Protein AF-A0A2E0VRG1-F1 (afdb_monomer)

Secondary structure (DSSP, 8-state):
-------------TT-------PPPHHHHHHHHHHHHHHHHHHHHHHHHHHHHGGGS-TTTHHHHHHHHHHHHHIIIIIHHHHHHHHHHHHT-S---HHHHHHHHHHHHHHHHHHHHHHHHHGGGHHHHT-----

Sequence (135 aa):
MLKIHTINSGANPENNKPRIKSLPGEEMIQSWMDEVLFWQEEIFFYNRFLTMGLGNVPHELRPEIDQLSQEFESYHAEIIPAFIKSMEELMNREEIEAEVSQAVVGKLHKHRSNLRALKMRLFPLFSELFHCEIR

Structure (mmCIF, N/CA/C/O backbone):
data_AF-A0A2E0VRG1-F1
#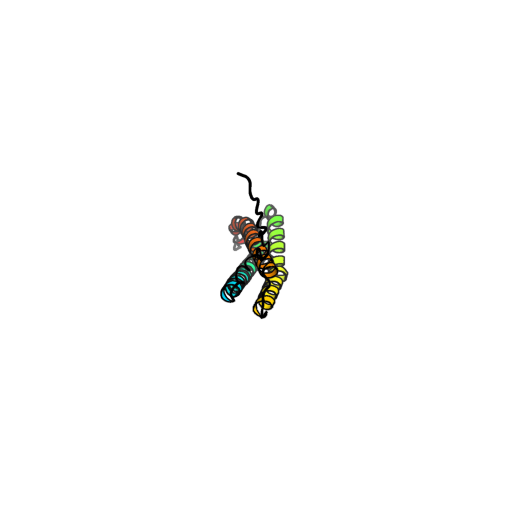
_entry.id   AF-A0A2E0VRG1-F1
#
loop_
_atom_site.group_PDB
_atom_site.id
_atom_site.type_symbol
_atom_site.label_atom_id
_atom_site.label_alt_id
_atom_site.label_comp_id
_atom_site.label_asym_id
_atom_site.label_entity_id
_atom_site.label_seq_id
_atom_site.pdbx_PDB_ins_code
_atom_site.Cartn_x
_atom_site.Cartn_y
_atom_site.Cartn_z
_atom_site.occupancy
_atom_site.B_iso_or_equiv
_atom_site.auth_seq_id
_atom_site.auth_comp_id
_atom_site.auth_asym_id
_atom_site.auth_atom_id
_atom_site.pdbx_PDB_model_num
ATOM 1 N N . MET A 1 1 ? -22.175 60.876 49.851 1.00 37.03 1 MET A N 1
ATOM 2 C CA . MET A 1 1 ? -22.574 59.663 50.597 1.00 37.03 1 MET A CA 1
ATOM 3 C C . MET A 1 1 ? -21.755 58.491 50.078 1.00 37.03 1 MET A C 1
ATOM 5 O O . MET A 1 1 ? -21.688 58.303 48.873 1.00 37.03 1 MET A O 1
ATOM 9 N N . LEU A 1 2 ? -21.071 57.803 50.992 1.00 34.00 2 LEU A N 1
ATOM 10 C CA . LEU A 1 2 ? -20.273 56.584 50.798 1.00 34.00 2 LEU A CA 1
ATOM 11 C C . LEU A 1 2 ? -21.156 55.334 50.619 1.00 34.00 2 LEU A C 1
ATOM 13 O O . LEU A 1 2 ? -22.294 55.367 51.086 1.00 34.00 2 LEU A O 1
ATOM 17 N N . LYS A 1 3 ? -20.509 54.241 50.149 1.00 32.25 3 LYS A N 1
ATOM 18 C CA . LYS A 1 3 ? -20.804 52.785 50.295 1.00 32.25 3 LYS A CA 1
ATOM 19 C C . LYS A 1 3 ? -21.318 52.101 49.009 1.00 32.25 3 LYS A C 1
ATOM 21 O O . LYS A 1 3 ? -22.224 52.627 48.392 1.00 32.25 3 LYS A O 1
ATOM 26 N N . ILE A 1 4 ? -20.825 50.947 48.529 1.00 36.44 4 ILE A N 1
ATOM 27 C CA . ILE A 1 4 ? -19.945 49.872 49.043 1.00 36.44 4 ILE A CA 1
ATOM 28 C C . ILE A 1 4 ? -19.367 49.096 47.828 1.00 36.44 4 ILE A C 1
ATOM 30 O O . ILE A 1 4 ? -20.029 48.976 46.803 1.00 36.44 4 ILE A O 1
ATOM 34 N N . HIS A 1 5 ? -18.148 48.557 47.960 1.00 38.19 5 HIS A N 1
ATOM 35 C CA . HIS A 1 5 ? -17.582 47.520 47.084 1.00 38.19 5 HIS A CA 1
ATOM 36 C C . HIS A 1 5 ? -18.328 46.188 47.237 1.00 38.19 5 HIS A C 1
ATOM 38 O O . HIS A 1 5 ? -18.572 45.752 48.360 1.00 38.19 5 HIS A O 1
ATOM 44 N N . THR A 1 6 ? -18.547 45.449 46.151 1.00 39.59 6 THR A N 1
ATOM 45 C CA . THR A 1 6 ? -18.691 43.990 46.265 1.00 39.59 6 THR A CA 1
ATOM 46 C C . THR A 1 6 ? -18.071 43.305 45.056 1.00 39.59 6 THR A C 1
ATOM 48 O O . THR A 1 6 ? -18.563 43.389 43.936 1.00 39.59 6 THR A O 1
ATOM 51 N N . ILE A 1 7 ? -16.939 42.656 45.321 1.00 43.97 7 ILE A N 1
ATOM 52 C CA . ILE A 1 7 ? -16.353 41.595 44.508 1.00 43.97 7 ILE A CA 1
ATOM 53 C C . ILE A 1 7 ? -17.310 40.407 44.604 1.00 43.97 7 ILE A C 1
ATOM 55 O O . ILE A 1 7 ? -17.613 39.978 45.714 1.00 43.97 7 ILE A O 1
ATOM 59 N N . ASN A 1 8 ? -17.732 39.850 43.471 1.00 39.19 8 ASN A N 1
ATOM 60 C CA . ASN A 1 8 ? -18.135 38.450 43.422 1.00 39.19 8 ASN A CA 1
ATOM 61 C C . ASN A 1 8 ? -17.180 37.700 42.502 1.00 39.19 8 ASN A C 1
ATOM 63 O O . ASN A 1 8 ? -17.270 37.755 41.276 1.00 39.19 8 ASN A O 1
ATOM 67 N N . SER A 1 9 ? -16.244 37.021 43.166 1.00 42.50 9 SER A N 1
ATOM 68 C CA . SER A 1 9 ? -15.503 35.880 42.655 1.00 42.50 9 SER A CA 1
ATOM 69 C C . SER A 1 9 ? -16.482 34.836 42.135 1.00 42.50 9 SER A C 1
ATOM 71 O O . SER A 1 9 ? -17.393 34.418 42.845 1.00 42.50 9 SER A O 1
ATOM 73 N N . GLY A 1 10 ? -16.257 34.397 40.905 1.00 35.38 10 GLY A N 1
ATOM 74 C CA . GLY A 1 10 ? -17.013 33.311 40.301 1.00 35.38 10 GLY A CA 1
ATOM 75 C C . GLY A 1 10 ? -16.479 32.906 38.935 1.00 35.38 10 GLY A C 1
ATOM 76 O O . GLY A 1 10 ? -17.253 32.478 38.089 1.00 35.38 10 GLY A O 1
ATOM 77 N N . ALA A 1 11 ? -15.172 33.053 38.691 1.00 41.69 11 ALA A N 1
ATOM 78 C CA . ALA A 1 11 ? -14.527 32.306 37.620 1.00 41.69 11 ALA A CA 1
ATOM 79 C C . ALA A 1 11 ? -14.461 30.843 38.075 1.00 41.69 11 ALA A C 1
ATOM 81 O O . ALA A 1 11 ? -13.527 30.451 38.769 1.00 41.69 11 ALA A O 1
ATOM 82 N N . ASN A 1 12 ? -15.497 30.065 37.761 1.00 39.25 12 ASN A N 1
ATOM 83 C CA . ASN A 1 12 ? -15.437 28.617 37.897 1.00 39.25 12 ASN A CA 1
ATOM 84 C C . ASN A 1 12 ? -14.557 28.075 36.749 1.00 39.25 12 ASN A C 1
ATOM 86 O O . ASN A 1 12 ? -14.950 28.237 35.591 1.00 39.25 12 ASN A O 1
ATOM 90 N N . PRO A 1 13 ? -13.380 27.471 37.009 1.00 45.38 13 PRO A N 1
ATOM 91 C CA . PRO A 1 13 ? -12.515 26.921 35.965 1.00 45.38 13 PRO A CA 1
ATOM 92 C C . PRO A 1 13 ? -12.951 25.519 35.502 1.00 45.38 13 PRO A C 1
ATOM 94 O O . PRO A 1 13 ? -12.260 24.889 34.702 1.00 45.38 13 PRO A O 1
ATOM 97 N N . GLU A 1 14 ? -14.074 24.994 35.989 1.00 48.78 14 GLU A N 1
ATOM 98 C CA . GLU A 1 14 ? -14.462 23.604 35.764 1.00 48.78 14 GLU A CA 1
ATOM 99 C C . GLU A 1 14 ? -15.452 23.440 34.607 1.00 48.78 14 GLU A C 1
ATOM 101 O O . GLU A 1 14 ? -16.663 23.429 34.813 1.00 48.78 14 GLU A O 1
ATOM 106 N N . ASN A 1 15 ? -14.931 23.312 33.381 1.00 43.97 15 ASN A N 1
ATOM 107 C CA . ASN A 1 15 ? -15.350 22.290 32.395 1.00 43.97 15 ASN A CA 1
ATOM 108 C C . ASN A 1 15 ? -14.798 22.532 30.979 1.00 43.97 15 ASN A C 1
ATOM 110 O O . ASN A 1 15 ? -15.442 22.200 29.987 1.00 43.97 15 ASN A O 1
ATOM 114 N N . ASN A 1 16 ? -13.546 22.973 30.843 1.00 45.78 16 ASN A N 1
ATOM 115 C CA . ASN A 1 16 ? -12.797 22.656 29.621 1.00 45.78 16 ASN A CA 1
ATOM 116 C C . ASN A 1 16 ? -12.299 21.201 29.672 1.00 45.78 16 ASN A C 1
ATOM 118 O O . ASN A 1 16 ? -11.128 20.924 29.425 1.00 45.78 16 ASN A O 1
ATOM 122 N N . LYS A 1 17 ? -13.195 20.246 29.974 1.00 44.16 17 LYS A N 1
ATOM 123 C CA . LYS A 1 17 ? -12.980 18.881 29.498 1.00 44.16 17 LYS A CA 1
ATOM 124 C C . LYS A 1 17 ? -12.927 19.004 27.977 1.00 44.16 17 LYS A C 1
ATOM 126 O O . LYS A 1 17 ? -13.863 19.583 27.411 1.00 44.16 17 LYS A O 1
ATOM 131 N N . PRO A 1 18 ? -11.858 18.545 27.303 1.00 43.19 18 PRO A N 1
ATOM 132 C CA . PRO A 1 18 ? -11.882 18.490 25.854 1.00 43.19 18 PRO A CA 1
ATOM 133 C C . PRO A 1 18 ? -13.157 17.740 25.484 1.00 43.19 18 PRO A C 1
ATOM 135 O O . PRO A 1 18 ? -13.399 16.645 25.994 1.00 43.19 18 PRO A O 1
ATOM 138 N N . ARG A 1 19 ? -14.024 18.380 24.687 1.00 44.59 19 ARG A N 1
ATOM 139 C CA . ARG A 1 19 ? -15.157 17.697 24.064 1.00 44.59 19 ARG A CA 1
ATOM 140 C C . ARG A 1 19 ? -14.556 16.450 23.441 1.00 44.59 19 ARG A C 1
ATOM 142 O O . ARG A 1 19 ? -13.783 16.583 22.493 1.00 44.59 19 ARG A O 1
ATOM 149 N N . ILE A 1 20 ? -14.847 15.286 24.018 1.00 47.62 20 ILE A N 1
ATOM 150 C CA . ILE A 1 20 ? -14.518 14.006 23.412 1.00 47.62 20 ILE A CA 1
ATOM 151 C C . ILE A 1 20 ? -15.227 14.079 22.065 1.00 47.62 20 ILE A C 1
ATOM 153 O O . ILE A 1 20 ? -16.455 14.024 21.996 1.00 47.62 20 ILE A O 1
ATOM 157 N N . LYS A 1 21 ? -14.463 14.376 21.006 1.00 46.62 21 LYS A N 1
ATOM 158 C CA . LYS A 1 21 ? -14.926 14.188 19.638 1.00 46.62 21 LYS A CA 1
ATOM 159 C C . LYS A 1 21 ? -15.314 12.723 19.622 1.00 46.62 21 LYS A C 1
ATOM 161 O O . LYS A 1 21 ? -14.460 11.895 19.930 1.00 46.62 21 LYS A O 1
ATOM 166 N N . SER A 1 22 ? -16.604 12.464 19.422 1.00 48.16 22 SER A N 1
ATOM 167 C CA . SER A 1 22 ? -17.185 11.126 19.360 1.00 48.16 22 SER A CA 1
ATOM 168 C C . SER A 1 22 ? -16.182 10.163 18.742 1.00 48.16 22 SER A C 1
ATOM 170 O O . SER A 1 22 ? -15.607 10.477 17.693 1.00 48.16 22 SER A O 1
ATOM 172 N N . LEU A 1 23 ? -15.954 9.042 19.422 1.00 55.75 23 LEU A N 1
ATOM 173 C CA . LEU A 1 23 ? -15.104 7.966 18.929 1.00 55.75 23 LEU A CA 1
ATOM 174 C C . LEU A 1 23 ? -15.464 7.650 17.472 1.00 55.75 23 LEU A C 1
ATOM 176 O O . LEU A 1 23 ? -16.619 7.872 17.085 1.00 55.75 23 LEU A O 1
ATOM 180 N N . PRO A 1 24 ? -14.514 7.173 16.646 1.00 62.22 24 PRO A N 1
ATOM 181 C CA . PRO A 1 24 ? -14.873 6.651 15.338 1.00 62.22 24 PRO A CA 1
ATOM 182 C C . PRO A 1 24 ? -16.002 5.651 15.541 1.00 62.22 24 PRO A C 1
ATOM 184 O O . PRO A 1 24 ? -15.838 4.689 16.288 1.00 62.22 24 PRO A O 1
ATOM 187 N N . GLY A 1 25 ? -17.160 5.914 14.936 1.00 70.25 25 GLY A N 1
ATOM 188 C CA . GLY A 1 25 ? -18.195 4.895 14.866 1.00 70.25 25 GLY A CA 1
ATOM 189 C C . GLY A 1 25 ? -17.632 3.669 14.150 1.00 70.25 25 GLY A C 1
ATOM 190 O O . GLY A 1 25 ? -16.696 3.793 13.355 1.00 70.25 25 GLY A O 1
ATOM 191 N N . GLU A 1 26 ? -18.211 2.504 14.413 1.00 77.44 26 GLU A N 1
ATOM 192 C CA . GLU A 1 26 ? -17.858 1.233 13.768 1.00 77.44 26 GLU A CA 1
ATOM 193 C C . GLU A 1 26 ? -17.732 1.372 12.237 1.00 77.44 26 GLU A C 1
ATOM 195 O O . GLU A 1 26 ? -16.756 0.918 11.647 1.00 77.44 26 GLU A O 1
ATOM 200 N N . GLU A 1 27 ? -18.633 2.139 11.614 1.00 82.38 27 GLU A N 1
ATOM 201 C CA . GLU A 1 27 ? -18.623 2.469 10.179 1.00 82.38 27 GLU A CA 1
ATOM 202 C C . GLU A 1 27 ? -17.312 3.112 9.694 1.00 82.38 27 GLU A C 1
ATOM 204 O O . GLU A 1 27 ? -16.845 2.853 8.586 1.00 82.38 27 GLU A O 1
ATOM 209 N N . MET A 1 28 ? -16.696 3.963 10.515 1.00 84.12 28 MET A N 1
ATOM 210 C CA . MET A 1 28 ? -15.464 4.662 10.151 1.00 84.12 28 MET A CA 1
ATOM 211 C C . MET A 1 28 ? -14.263 3.719 10.185 1.00 84.12 28 MET A C 1
ATOM 213 O O . MET A 1 28 ? -13.404 3.782 9.309 1.00 84.12 28 MET A O 1
ATOM 217 N N . ILE A 1 29 ? -14.226 2.826 11.175 1.00 85.75 29 ILE A N 1
ATOM 218 C CA . ILE A 1 29 ? -13.180 1.809 11.305 1.00 85.75 29 ILE A CA 1
ATOM 219 C C . ILE A 1 29 ? -13.316 0.794 10.173 1.00 85.75 29 ILE A C 1
ATOM 221 O O . ILE A 1 29 ? -12.312 0.444 9.556 1.00 85.75 29 ILE A O 1
ATOM 225 N N . GLN A 1 30 ? -14.548 0.400 9.838 1.00 89.06 30 GLN A N 1
ATOM 226 C CA . GLN A 1 30 ? -14.823 -0.436 8.674 1.00 89.06 30 GLN A CA 1
ATOM 227 C C . GLN A 1 30 ? -14.339 0.231 7.381 1.00 89.06 30 GLN A C 1
ATOM 229 O O . GLN A 1 30 ? -13.628 -0.395 6.606 1.00 89.06 30 GLN A O 1
ATOM 234 N N . SER A 1 31 ? -14.615 1.524 7.182 1.00 91.25 31 SER A N 1
ATOM 235 C CA . SER A 1 31 ? -14.134 2.249 5.999 1.00 91.25 31 SER A CA 1
ATOM 236 C C . SER A 1 31 ? -12.604 2.263 5.892 1.00 91.25 31 SER A C 1
ATOM 238 O O . SER A 1 31 ? -12.062 2.151 4.793 1.00 91.25 31 SER A O 1
ATOM 240 N N . TRP A 1 32 ? -11.895 2.392 7.015 1.00 92.44 32 TRP A N 1
ATOM 241 C CA . TRP A 1 32 ? -10.434 2.303 7.033 1.00 92.44 32 TRP A CA 1
ATOM 242 C C . TRP A 1 32 ? -9.946 0.886 6.732 1.00 92.44 32 TRP A C 1
ATOM 244 O O . TRP A 1 32 ? -8.955 0.734 6.022 1.00 92.44 32 TRP A O 1
ATOM 254 N N . MET A 1 33 ? -10.633 -0.139 7.242 1.00 94.12 33 MET A N 1
ATOM 255 C CA . MET A 1 33 ? -10.323 -1.534 6.935 1.00 94.12 33 MET A CA 1
ATOM 256 C C . MET A 1 33 ? -10.480 -1.807 5.437 1.00 94.12 33 MET A C 1
ATOM 258 O O . MET A 1 33 ? -9.556 -2.325 4.816 1.00 94.12 33 MET A O 1
ATOM 262 N N . ASP A 1 34 ? -11.597 -1.386 4.844 1.00 94.94 34 ASP A N 1
ATOM 263 C CA . ASP A 1 34 ? -11.870 -1.549 3.414 1.00 94.94 34 ASP A CA 1
ATOM 264 C C . ASP A 1 34 ? -10.779 -0.890 2.556 1.00 94.94 34 ASP A C 1
ATOM 266 O O . ASP A 1 34 ? -10.327 -1.453 1.559 1.00 94.94 34 ASP A O 1
ATOM 270 N N . GLU A 1 35 ? -10.300 0.288 2.965 1.00 95.12 35 GLU A N 1
ATOM 271 C CA . GLU A 1 35 ? -9.199 0.967 2.282 1.00 95.12 35 GLU A CA 1
ATOM 272 C C . GLU A 1 35 ? -7.876 0.191 2.379 1.00 95.12 35 GLU A C 1
ATOM 274 O O . GLU A 1 35 ? -7.151 0.085 1.388 1.00 95.12 35 GLU A O 1
ATOM 279 N N . VAL A 1 36 ? -7.555 -0.371 3.546 1.00 94.94 36 VAL A N 1
ATOM 280 C CA . VAL A 1 36 ? -6.331 -1.166 3.732 1.00 94.94 36 VAL A CA 1
ATOM 281 C C . VAL A 1 36 ? -6.400 -2.479 2.945 1.00 94.94 36 VAL A C 1
ATOM 283 O O . VAL A 1 36 ? -5.401 -2.873 2.341 1.00 94.94 36 VAL A O 1
ATOM 286 N N . LEU A 1 37 ? -7.565 -3.127 2.896 1.00 95.94 37 LEU A N 1
ATOM 287 C CA . LEU A 1 37 ? -7.792 -4.321 2.078 1.00 95.94 37 LEU A CA 1
ATOM 288 C C . LEU A 1 37 ? -7.655 -4.007 0.584 1.00 95.94 37 LEU A C 1
ATOM 290 O O . LEU A 1 37 ? -6.991 -4.743 -0.143 1.00 95.94 37 LEU A O 1
ATOM 294 N N . PHE A 1 38 ? -8.175 -2.864 0.134 1.00 96.31 38 PHE A N 1
ATOM 295 C CA . PHE A 1 38 ? -7.946 -2.395 -1.231 1.00 96.31 38 PHE A CA 1
ATOM 296 C C . PHE A 1 38 ? -6.449 -2.201 -1.527 1.00 96.31 38 PHE A C 1
ATOM 298 O O . PHE A 1 38 ? -5.962 -2.615 -2.581 1.00 96.31 38 PHE A O 1
ATOM 305 N N . TRP A 1 39 ? -5.681 -1.618 -0.597 1.00 96.62 39 TRP A N 1
ATOM 306 C CA . TRP A 1 39 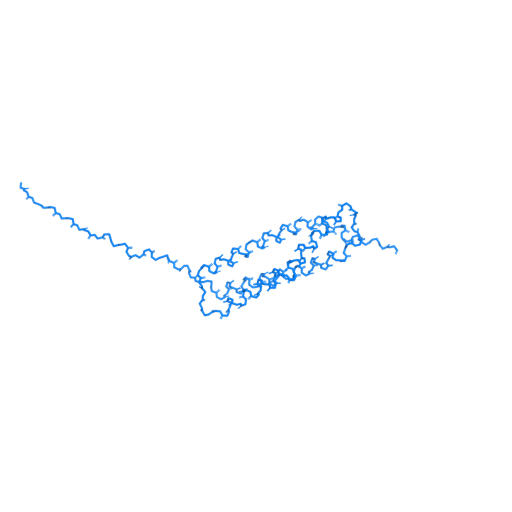? -4.229 -1.509 -0.768 1.00 96.62 39 TRP A CA 1
ATOM 307 C C . TRP A 1 39 ? -3.552 -2.872 -0.856 1.00 96.62 39 TRP A C 1
ATOM 309 O O . TRP A 1 39 ? -2.621 -3.017 -1.642 1.00 96.62 39 TRP A O 1
ATOM 319 N N . GLN A 1 40 ? -4.000 -3.863 -0.083 1.00 96.19 40 GLN A N 1
ATOM 320 C CA . GLN A 1 40 ? -3.451 -5.218 -0.128 1.00 96.19 40 GLN A CA 1
ATOM 321 C C . GLN A 1 40 ? -3.531 -5.807 -1.541 1.00 96.19 40 GLN A C 1
ATOM 323 O O . GLN A 1 40 ? -2.529 -6.306 -2.056 1.00 96.19 40 GLN A O 1
ATOM 328 N N . GLU A 1 41 ? -4.698 -5.706 -2.179 1.00 96.12 41 GLU A N 1
ATOM 329 C CA . GLU A 1 41 ? -4.901 -6.159 -3.557 1.00 96.12 41 GLU A CA 1
ATOM 330 C C . GLU A 1 41 ? -4.027 -5.373 -4.542 1.00 96.12 41 GLU A C 1
ATOM 332 O O . GLU A 1 41 ? -3.370 -5.956 -5.410 1.00 96.12 41 GLU A O 1
ATOM 337 N N . GLU A 1 42 ? -3.969 -4.049 -4.378 1.00 95.31 42 GLU A N 1
ATOM 338 C CA . GLU A 1 42 ? -3.187 -3.163 -5.240 1.00 95.31 42 GLU A CA 1
ATOM 339 C C . GLU A 1 42 ? -1.678 -3.474 -5.159 1.00 95.31 42 GLU A C 1
ATOM 341 O O . GLU A 1 42 ? -0.989 -3.583 -6.175 1.00 95.31 42 GLU A O 1
ATOM 346 N N . ILE A 1 43 ? -1.158 -3.671 -3.949 1.00 95.31 43 ILE A N 1
ATOM 347 C CA . ILE A 1 43 ? 0.246 -4.006 -3.699 1.00 95.31 43 ILE A CA 1
ATOM 348 C C . ILE A 1 43 ? 0.571 -5.400 -4.235 1.00 95.31 43 ILE A C 1
ATOM 350 O O . ILE A 1 43 ? 1.614 -5.577 -4.866 1.00 95.31 43 ILE A O 1
ATOM 354 N N . PHE A 1 44 ? -0.314 -6.380 -4.031 1.00 93.88 44 PHE A N 1
ATOM 355 C CA . PHE A 1 44 ? -0.136 -7.721 -4.587 1.00 93.88 44 PHE A CA 1
ATOM 356 C C . PHE A 1 44 ? 0.0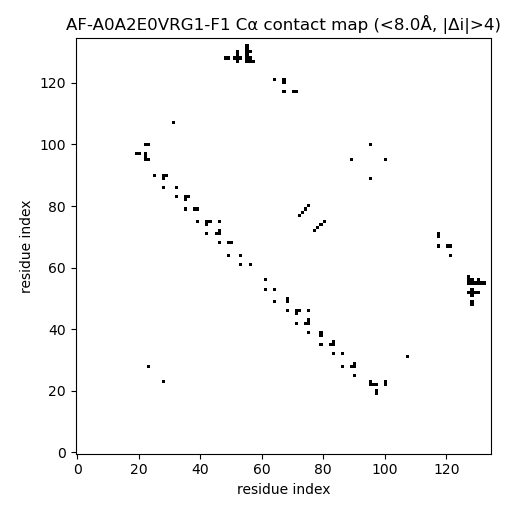02 -7.672 -6.114 1.00 93.88 44 PHE A C 1
ATOM 358 O O . PHE A 1 44 ? 0.895 -8.309 -6.684 1.00 93.88 44 PHE A O 1
ATOM 365 N N . PHE A 1 45 ? -0.833 -6.865 -6.777 1.00 93.62 45 PHE A N 1
ATOM 366 C CA . PHE A 1 45 ? -0.724 -6.624 -8.211 1.00 93.62 45 PHE A CA 1
ATOM 367 C C . PHE A 1 45 ? 0.643 -6.034 -8.589 1.00 93.62 45 PHE A C 1
ATOM 369 O O . PHE A 1 45 ? 1.313 -6.596 -9.458 1.00 93.62 45 PHE A O 1
ATOM 376 N N . TYR A 1 46 ? 1.094 -4.953 -7.940 1.00 93.50 46 TYR A N 1
ATOM 377 C CA . TYR A 1 46 ? 2.371 -4.320 -8.294 1.00 93.50 46 TYR A CA 1
ATOM 378 C C . TYR A 1 46 ? 3.587 -5.205 -8.015 1.00 93.50 46 TYR A C 1
ATOM 380 O O . TYR A 1 46 ? 4.488 -5.249 -8.849 1.00 93.50 46 TYR A O 1
ATOM 388 N N . ASN A 1 47 ? 3.608 -5.961 -6.914 1.00 91.38 47 ASN A N 1
ATOM 389 C CA . ASN A 1 47 ? 4.695 -6.908 -6.637 1.00 91.38 47 ASN A CA 1
ATOM 390 C C . ASN A 1 47 ? 4.795 -7.984 -7.707 1.00 91.38 47 ASN A C 1
ATOM 392 O O . ASN A 1 47 ? 5.881 -8.284 -8.213 1.00 91.38 47 ASN A O 1
ATOM 396 N N . ARG A 1 48 ? 3.650 -8.549 -8.096 1.00 89.81 48 ARG A N 1
ATOM 397 C CA . ARG A 1 48 ? 3.617 -9.537 -9.168 1.00 89.81 48 ARG A CA 1
ATOM 398 C C . ARG A 1 48 ? 4.039 -8.920 -10.498 1.00 89.81 48 ARG A C 1
ATOM 400 O O . ARG A 1 48 ? 4.801 -9.542 -11.233 1.00 89.81 48 ARG A O 1
ATOM 407 N N . PHE A 1 49 ? 3.577 -7.708 -10.793 1.00 88.50 49 PHE A N 1
ATOM 408 C CA . PHE A 1 49 ? 3.929 -6.979 -12.007 1.00 88.50 49 PHE A CA 1
ATOM 409 C C . PHE A 1 49 ? 5.438 -6.720 -12.107 1.00 88.50 49 PHE A C 1
ATOM 411 O O . PHE A 1 49 ? 6.050 -7.070 -13.115 1.00 88.50 49 PHE A O 1
ATOM 418 N N . LEU A 1 50 ? 6.049 -6.206 -11.039 1.00 89.38 50 LEU A N 1
ATOM 419 C CA . LEU A 1 50 ? 7.492 -5.990 -10.946 1.00 89.38 50 LEU A CA 1
ATOM 420 C C . LEU A 1 50 ? 8.264 -7.299 -11.130 1.00 89.38 50 LEU A C 1
ATOM 422 O O . LEU A 1 50 ? 9.162 -7.369 -11.964 1.00 89.38 50 LEU A O 1
ATOM 426 N N . THR A 1 51 ? 7.844 -8.365 -10.444 1.00 84.69 51 THR A N 1
ATOM 427 C CA . THR A 1 51 ? 8.491 -9.684 -10.534 1.00 84.69 51 THR A CA 1
ATOM 428 C C . THR A 1 51 ? 8.489 -10.239 -11.961 1.00 84.69 51 THR A C 1
ATOM 430 O O . THR A 1 51 ? 9.487 -10.799 -12.410 1.00 84.69 51 THR A O 1
ATOM 433 N N . MET A 1 52 ? 7.380 -10.082 -12.690 1.00 82.44 52 MET A N 1
ATOM 434 C CA . MET A 1 52 ? 7.264 -10.556 -14.074 1.00 82.44 52 MET A CA 1
ATOM 435 C C . MET A 1 52 ? 8.061 -9.691 -15.059 1.00 82.44 52 MET A C 1
ATOM 437 O O . MET A 1 52 ? 8.601 -10.222 -16.027 1.00 82.44 52 MET A O 1
ATOM 441 N N . GLY A 1 53 ? 8.142 -8.379 -14.821 1.00 76.94 53 GLY A N 1
ATOM 442 C CA . GLY A 1 53 ? 8.803 -7.430 -15.719 1.00 76.94 53 GLY A CA 1
ATOM 443 C C . GLY A 1 53 ? 10.324 -7.344 -15.561 1.00 76.94 53 GLY A C 1
ATOM 444 O O . GLY A 1 53 ? 10.990 -6.916 -16.498 1.00 76.94 53 GLY A O 1
ATOM 445 N N . LEU A 1 54 ? 10.896 -7.783 -14.430 1.00 70.94 54 LEU A N 1
ATOM 446 C CA . LEU A 1 54 ? 12.331 -7.665 -14.094 1.00 70.94 54 LEU A CA 1
ATOM 447 C C . LEU A 1 54 ? 13.300 -8.131 -15.197 1.00 70.94 54 LEU A C 1
ATOM 449 O O . LEU A 1 54 ? 14.388 -7.573 -15.345 1.00 70.94 54 LEU A O 1
ATOM 453 N N . GLY A 1 55 ? 12.927 -9.159 -15.965 1.00 70.12 55 GLY A N 1
ATOM 454 C CA . GLY A 1 55 ? 13.760 -9.701 -17.046 1.00 70.12 55 GLY A CA 1
ATOM 455 C C . GLY A 1 55 ? 13.895 -8.781 -18.263 1.00 70.12 55 GLY A C 1
ATOM 456 O O . GLY A 1 55 ? 14.861 -8.912 -19.010 1.00 70.12 55 GLY A O 1
ATOM 457 N N . ASN A 1 56 ? 12.962 -7.844 -18.431 1.00 72.00 56 ASN A N 1
ATOM 458 C CA . ASN A 1 56 ? 12.814 -7.013 -19.626 1.00 72.00 56 ASN A CA 1
ATOM 459 C C . ASN A 1 56 ? 13.347 -5.585 -19.442 1.00 72.00 56 ASN A C 1
ATOM 461 O O . ASN A 1 56 ? 13.364 -4.796 -20.383 1.00 72.00 56 ASN A O 1
ATOM 465 N N . VAL A 1 57 ? 13.781 -5.240 -18.229 1.00 81.12 57 VAL A N 1
ATOM 466 C CA . VAL A 1 57 ? 14.138 -3.867 -17.870 1.00 81.12 57 VAL A CA 1
ATOM 467 C C . VAL A 1 57 ? 15.553 -3.517 -18.360 1.00 81.12 57 VAL A C 1
ATOM 469 O O . VAL A 1 57 ? 16.500 -4.259 -18.064 1.00 81.12 57 VAL A O 1
ATOM 472 N N . PRO A 1 58 ? 15.743 -2.359 -19.026 1.00 84.00 58 PRO A N 1
ATOM 473 C CA . PRO A 1 58 ? 17.062 -1.815 -19.341 1.00 84.00 58 PRO A CA 1
ATOM 474 C C . PRO A 1 58 ? 17.988 -1.750 -18.118 1.00 84.00 58 PRO A C 1
ATOM 476 O O . PRO A 1 58 ? 17.570 -1.400 -17.014 1.00 84.00 58 PRO A O 1
ATOM 479 N N . HIS A 1 59 ? 19.282 -2.028 -18.306 1.00 85.69 59 HIS A N 1
ATOM 480 C CA . HIS A 1 59 ? 20.259 -2.049 -17.204 1.00 85.69 59 HIS A CA 1
ATOM 481 C C . HIS A 1 59 ? 20.312 -0.747 -16.388 1.00 85.69 59 HIS A C 1
ATOM 483 O O . HIS A 1 59 ? 20.593 -0.793 -15.194 1.00 85.69 59 HIS A O 1
ATOM 489 N N . GLU A 1 60 ? 20.029 0.395 -17.011 1.00 89.62 60 GLU A N 1
ATOM 490 C CA . GLU A 1 60 ? 19.996 1.706 -16.355 1.00 89.62 60 GLU A CA 1
ATOM 491 C C . GLU A 1 60 ? 18.807 1.889 -15.397 1.00 89.62 60 GLU A C 1
ATOM 493 O O . GLU A 1 60 ? 18.913 2.640 -14.431 1.00 89.62 60 GLU A O 1
ATOM 498 N N . LEU A 1 61 ? 17.704 1.166 -15.618 1.00 89.31 61 LEU A N 1
ATOM 499 C CA . LEU A 1 61 ? 16.487 1.242 -14.803 1.00 89.31 61 LEU A CA 1
ATOM 500 C C . LEU A 1 61 ? 16.429 0.160 -13.716 1.00 89.31 61 LEU A C 1
ATOM 502 O O . LEU A 1 61 ? 15.625 0.264 -12.791 1.00 89.31 61 LEU A O 1
ATOM 506 N N . ARG A 1 62 ? 17.300 -0.857 -13.786 1.00 88.25 62 ARG A N 1
ATOM 507 C CA . ARG A 1 62 ? 17.385 -1.937 -12.787 1.00 88.25 62 ARG A CA 1
ATOM 508 C C . ARG A 1 62 ? 17.480 -1.442 -11.342 1.00 88.25 62 ARG A C 1
ATOM 510 O O . ARG A 1 62 ? 16.703 -1.943 -10.539 1.00 88.25 62 ARG A O 1
ATOM 517 N N . PRO A 1 63 ? 18.345 -0.468 -10.990 1.00 92.31 63 PRO A N 1
ATOM 518 C CA . PRO A 1 63 ? 18.441 -0.006 -9.606 1.00 92.31 63 PRO A CA 1
ATOM 519 C C . PRO A 1 63 ? 17.113 0.530 -9.058 1.00 92.31 63 PRO A C 1
ATOM 521 O O . PRO A 1 63 ? 16.743 0.212 -7.933 1.00 92.31 63 PRO A O 1
ATOM 524 N N . GLU A 1 64 ? 16.375 1.298 -9.865 1.00 92.75 64 GLU A N 1
ATOM 525 C CA . GLU A 1 64 ? 15.074 1.849 -9.467 1.00 92.75 64 GLU A CA 1
ATOM 526 C C . GLU A 1 64 ? 14.012 0.748 -9.349 1.00 92.75 64 GLU A C 1
ATOM 528 O O . GLU A 1 64 ? 13.235 0.741 -8.396 1.00 92.75 64 GLU A O 1
ATOM 533 N N . ILE A 1 65 ? 13.997 -0.215 -10.274 1.00 91.25 65 ILE A N 1
ATOM 534 C CA . ILE A 1 65 ? 13.069 -1.354 -10.233 1.00 91.25 65 ILE A CA 1
ATOM 535 C C . ILE A 1 65 ? 13.350 -2.277 -9.045 1.00 91.25 65 ILE A C 1
ATOM 537 O O . ILE A 1 65 ? 12.406 -2.705 -8.379 1.00 91.25 65 ILE A O 1
ATOM 541 N N . ASP A 1 66 ? 14.615 -2.563 -8.747 1.00 91.44 66 ASP A N 1
ATOM 542 C CA . ASP A 1 66 ? 15.005 -3.369 -7.589 1.00 91.44 66 ASP A CA 1
ATOM 543 C C . ASP A 1 66 ? 14.581 -2.671 -6.292 1.00 91.44 66 ASP A C 1
ATOM 545 O O . ASP A 1 66 ? 14.025 -3.304 -5.392 1.00 91.44 66 ASP A O 1
ATOM 549 N N . GLN A 1 67 ? 14.773 -1.350 -6.218 1.00 95.00 67 GLN A N 1
ATOM 550 C CA . GLN A 1 67 ? 14.353 -0.560 -5.069 1.00 95.00 67 GLN A CA 1
ATOM 551 C C . GLN A 1 67 ? 12.823 -0.550 -4.914 1.00 95.00 67 GLN A C 1
ATOM 553 O O . GLN A 1 67 ? 12.316 -0.821 -3.827 1.00 95.00 67 GLN A O 1
ATOM 558 N N . LEU A 1 68 ? 12.073 -0.308 -5.995 1.00 95.19 68 LEU A N 1
ATOM 559 C CA . LEU A 1 68 ? 10.609 -0.378 -5.978 1.00 95.19 68 LEU A CA 1
ATOM 560 C C . LEU A 1 68 ? 10.115 -1.768 -5.572 1.00 95.19 68 LEU A C 1
ATOM 562 O O . LEU A 1 68 ? 9.193 -1.864 -4.769 1.00 95.19 68 LEU A O 1
ATOM 566 N N . SER A 1 69 ? 10.749 -2.830 -6.071 1.00 93.88 69 SER A N 1
ATOM 567 C CA . SER A 1 69 ? 10.407 -4.212 -5.717 1.00 93.88 69 SER A CA 1
ATOM 568 C C . SER A 1 69 ? 10.587 -4.465 -4.222 1.00 93.88 69 SER A C 1
ATOM 570 O O . SER A 1 69 ? 9.701 -5.027 -3.591 1.00 93.88 69 SER A O 1
ATOM 572 N N . GLN A 1 70 ? 11.684 -3.992 -3.623 1.00 95.00 70 GLN A N 1
ATOM 573 C CA . GLN A 1 70 ? 11.897 -4.099 -2.176 1.00 95.00 70 GLN A CA 1
ATOM 574 C C . GLN A 1 70 ? 10.871 -3.286 -1.375 1.00 95.00 70 GLN A C 1
ATOM 576 O O . GLN A 1 70 ? 10.363 -3.758 -0.358 1.00 95.00 70 GLN A O 1
ATOM 581 N N . GLU A 1 71 ? 10.548 -2.071 -1.823 1.00 96.69 71 GLU A N 1
ATOM 582 C CA . GLU A 1 71 ? 9.586 -1.207 -1.135 1.00 96.69 71 GLU A CA 1
ATOM 583 C C . GLU A 1 71 ? 8.160 -1.784 -1.196 1.00 96.69 71 GLU A C 1
ATOM 585 O O . GLU A 1 71 ? 7.482 -1.837 -0.167 1.00 96.69 71 GLU A O 1
ATOM 590 N N . PHE A 1 72 ? 7.704 -2.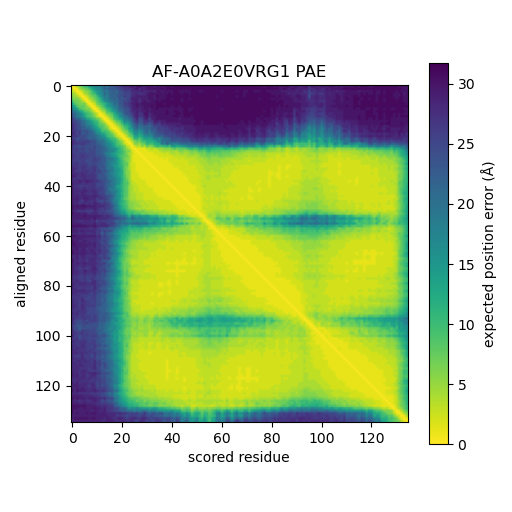274 -2.354 1.00 96.38 72 PHE A N 1
ATOM 591 C CA . PHE A 1 72 ? 6.406 -2.948 -2.465 1.00 96.38 72 PHE A CA 1
ATOM 592 C C . PHE A 1 72 ? 6.383 -4.297 -1.730 1.00 96.38 72 PHE A C 1
ATOM 594 O O . PHE A 1 72 ? 5.365 -4.628 -1.116 1.00 96.38 72 PHE A O 1
ATOM 601 N N . GLU A 1 73 ? 7.486 -5.051 -1.703 1.00 95.56 73 GLU A N 1
ATOM 602 C CA . GLU A 1 73 ? 7.576 -6.294 -0.929 1.00 95.56 73 GLU A CA 1
ATOM 603 C C . GLU A 1 73 ? 7.473 -6.029 0.576 1.00 95.56 73 GLU A C 1
ATOM 605 O O . GLU A 1 73 ? 6.705 -6.700 1.260 1.00 95.56 73 GLU A O 1
ATOM 610 N N . SER A 1 74 ? 8.134 -4.988 1.093 1.00 96.81 74 SER A N 1
ATOM 611 C CA . SER A 1 74 ? 7.971 -4.568 2.493 1.00 96.81 74 SER A CA 1
ATOM 612 C C . SER A 1 74 ? 6.513 -4.214 2.811 1.00 96.81 74 SER A C 1
ATOM 614 O O . SER A 1 74 ? 5.981 -4.590 3.861 1.00 96.81 74 SER A O 1
ATOM 616 N N . TYR A 1 75 ? 5.819 -3.549 1.884 1.00 96.94 75 TYR A N 1
ATOM 617 C CA . TYR A 1 75 ? 4.396 -3.268 2.048 1.00 96.94 75 TYR A CA 1
ATOM 618 C C . TYR A 1 75 ? 3.539 -4.537 2.102 1.00 96.94 75 TYR A C 1
ATOM 620 O O . TYR A 1 75 ? 2.657 -4.639 2.955 1.00 96.94 75 TYR A O 1
ATOM 628 N N . HIS A 1 76 ? 3.809 -5.494 1.221 1.00 95.44 76 HIS A N 1
ATOM 629 C CA . HIS A 1 76 ? 3.069 -6.746 1.103 1.00 95.44 76 HIS A CA 1
ATOM 630 C C . HIS A 1 76 ? 3.295 -7.698 2.277 1.00 95.44 76 HIS A C 1
ATOM 632 O O . HIS A 1 76 ? 2.333 -8.234 2.822 1.00 95.44 76 HIS A O 1
ATOM 638 N N . ALA A 1 77 ? 4.553 -7.901 2.662 1.00 95.38 77 ALA A N 1
ATOM 639 C CA . ALA A 1 77 ? 4.937 -8.899 3.649 1.00 95.38 77 ALA A CA 1
ATOM 640 C C . ALA A 1 77 ? 4.806 -8.396 5.091 1.00 95.38 77 ALA A C 1
ATOM 642 O O . ALA A 1 77 ? 4.529 -9.187 5.992 1.00 95.38 77 ALA A O 1
ATOM 643 N N . GLU A 1 78 ? 4.997 -7.094 5.326 1.00 95.88 78 GLU A N 1
ATOM 644 C CA . GLU A 1 78 ? 5.133 -6.558 6.683 1.00 95.88 78 GLU A CA 1
ATOM 645 C C . GLU A 1 78 ? 4.088 -5.487 7.000 1.00 95.88 78 GLU A C 1
ATOM 647 O O . GLU A 1 78 ? 3.313 -5.636 7.947 1.00 95.88 78 GLU A O 1
ATOM 652 N N . ILE A 1 79 ? 4.047 -4.402 6.221 1.00 95.31 79 ILE A N 1
ATOM 653 C CA . ILE A 1 79 ? 3.309 -3.192 6.615 1.00 95.31 79 ILE A CA 1
ATOM 654 C C . ILE A 1 79 ? 1.797 -3.413 6.560 1.00 95.31 79 ILE A C 1
ATOM 656 O O . ILE A 1 79 ? 1.114 -3.130 7.545 1.00 95.31 79 ILE A O 1
ATOM 660 N N . ILE A 1 80 ? 1.262 -3.901 5.435 1.00 95.06 80 ILE A N 1
ATOM 661 C CA . ILE A 1 80 ? -0.181 -4.125 5.293 1.00 95.06 80 ILE A CA 1
ATOM 662 C C . ILE A 1 80 ? -0.677 -5.196 6.270 1.00 95.06 80 ILE A C 1
ATOM 664 O O . ILE A 1 80 ? -1.615 -4.889 7.005 1.00 95.06 80 ILE A O 1
ATOM 668 N N . PRO A 1 81 ? -0.053 -6.388 6.388 1.00 95.25 81 PRO A N 1
ATOM 669 C CA . PRO A 1 81 ? -0.490 -7.388 7.362 1.00 95.25 81 PRO A CA 1
ATOM 670 C C . PRO A 1 81 ? -0.485 -6.871 8.806 1.00 95.25 81 PRO A C 1
ATOM 672 O O . PRO A 1 81 ? -1.447 -7.082 9.546 1.00 95.25 81 PRO A O 1
ATOM 675 N N . ALA A 1 82 ? 0.561 -6.140 9.212 1.00 92.88 82 ALA A N 1
ATOM 676 C CA . ALA A 1 82 ? 0.620 -5.544 10.545 1.00 92.88 82 ALA A CA 1
ATOM 677 C C . ALA A 1 82 ? -0.472 -4.486 10.757 1.00 92.88 82 ALA A C 1
ATOM 679 O O . ALA A 1 82 ? -1.008 -4.351 11.865 1.00 92.88 82 ALA A O 1
ATOM 680 N N . PHE A 1 83 ? -0.809 -3.727 9.711 1.00 93.38 83 PHE A N 1
ATOM 681 C CA . PHE A 1 83 ? -1.830 -2.695 9.802 1.00 93.38 83 PHE A CA 1
ATOM 682 C C . PHE A 1 83 ? -3.246 -3.278 9.831 1.00 93.38 83 PHE A C 1
ATOM 684 O O . PHE A 1 83 ? -4.030 -2.850 10.675 1.00 93.38 83 PHE A O 1
ATOM 691 N N . ILE A 1 84 ? -3.536 -4.303 9.019 1.00 93.19 84 ILE A N 1
ATOM 692 C CA . ILE A 1 84 ? -4.786 -5.080 9.080 1.00 93.19 84 ILE A CA 1
ATOM 693 C C . ILE A 1 84 ? -4.976 -5.634 10.489 1.00 93.19 84 ILE A C 1
ATOM 695 O O . ILE A 1 84 ? -5.990 -5.351 11.118 1.00 93.19 84 ILE A O 1
ATOM 699 N N . LYS A 1 85 ? -3.964 -6.311 11.044 1.00 92.06 85 LYS A N 1
ATOM 700 C CA . LYS A 1 85 ? -4.037 -6.843 12.409 1.00 92.06 85 LYS A CA 1
ATOM 701 C C . LYS A 1 85 ? -4.337 -5.752 13.443 1.00 92.06 85 LYS A C 1
ATOM 703 O O . LYS A 1 85 ? -5.176 -5.936 14.318 1.00 92.06 85 LYS A O 1
ATOM 708 N N . SER A 1 86 ? -3.684 -4.593 13.327 1.00 89.38 86 SER A N 1
ATOM 709 C CA . SER A 1 86 ? -3.946 -3.453 14.220 1.00 89.38 86 SER A CA 1
ATOM 710 C C . SER A 1 86 ? -5.387 -2.942 14.094 1.00 89.38 86 SER A C 1
ATOM 712 O O . SER A 1 86 ? -5.974 -2.522 15.084 1.00 89.38 86 SER A O 1
ATOM 714 N N . MET A 1 87 ? -5.957 -2.961 12.888 1.00 88.88 87 MET A N 1
ATOM 715 C CA . MET A 1 87 ? -7.339 -2.560 12.617 1.00 88.88 87 MET A CA 1
ATOM 716 C C . MET A 1 87 ? -8.350 -3.577 13.160 1.00 88.88 87 MET A C 1
ATOM 718 O O . MET A 1 87 ? -9.310 -3.181 13.815 1.00 88.88 87 MET A O 1
ATOM 722 N N . GLU A 1 88 ? -8.106 -4.876 12.976 1.00 90.31 88 GLU A N 1
ATOM 723 C CA . GLU A 1 88 ? -8.920 -5.952 13.557 1.00 90.31 88 GLU A CA 1
ATOM 724 C C . GLU A 1 88 ? -8.936 -5.866 15.089 1.00 90.31 88 GLU A C 1
ATOM 726 O O . GLU A 1 88 ? -9.988 -5.962 15.719 1.00 90.31 88 GLU A O 1
ATOM 731 N N . GLU A 1 89 ? -7.779 -5.625 15.711 1.00 87.62 89 GLU A N 1
ATOM 732 C CA . GLU A 1 89 ? -7.680 -5.423 17.159 1.00 87.62 89 GLU A CA 1
ATOM 733 C C . GLU A 1 89 ? -8.499 -4.220 17.640 1.00 87.62 89 GLU A C 1
ATOM 735 O O . GLU A 1 89 ? -9.004 -4.255 18.758 1.00 87.62 89 GLU A O 1
ATOM 740 N N . LEU A 1 90 ? -8.642 -3.167 16.828 1.00 85.50 90 LEU A N 1
ATOM 741 C CA . LEU A 1 90 ? -9.453 -1.991 17.160 1.00 85.50 90 LEU A CA 1
ATOM 742 C C . LEU A 1 90 ? -10.946 -2.252 17.016 1.00 85.50 90 LEU A C 1
ATOM 744 O O . LEU A 1 90 ? -11.704 -1.835 17.885 1.00 85.50 90 LEU A O 1
ATOM 748 N N . MET A 1 91 ? -11.355 -2.955 15.959 1.00 84.12 91 MET A N 1
ATOM 749 C CA . MET A 1 91 ? -12.754 -3.339 15.739 1.00 84.12 91 MET A CA 1
ATOM 750 C C . MET A 1 91 ? -13.299 -4.218 16.869 1.00 84.12 91 MET A C 1
ATOM 752 O O . MET A 1 91 ? -14.487 -4.178 17.162 1.00 84.12 91 MET A O 1
ATOM 756 N N . ASN A 1 92 ? -12.428 -4.985 17.528 1.00 84.88 92 ASN A N 1
ATOM 757 C CA . ASN A 1 92 ? -12.798 -5.857 18.642 1.00 84.88 92 ASN A CA 1
ATOM 758 C C . ASN A 1 92 ? -12.815 -5.155 20.015 1.00 84.88 92 ASN A C 1
ATOM 760 O O . ASN A 1 92 ? -13.049 -5.819 21.027 1.00 84.88 92 ASN A O 1
ATOM 764 N N . ARG A 1 93 ? -12.539 -3.844 20.100 1.00 82.19 93 ARG A N 1
ATOM 765 C CA . ARG A 1 93 ? -12.589 -3.109 21.375 1.00 82.19 93 ARG A CA 1
ATOM 766 C C . ARG A 1 93 ? -13.992 -2.595 21.662 1.00 82.19 93 ARG A C 1
ATOM 768 O O . ARG A 1 93 ? -14.620 -1.992 20.801 1.00 82.19 93 ARG A O 1
ATOM 775 N N . GLU A 1 94 ? -14.424 -2.738 22.913 1.00 75.62 94 GLU A N 1
ATOM 776 C CA . GLU A 1 94 ? -15.665 -2.123 23.406 1.00 75.62 94 GLU A CA 1
ATOM 777 C C . GLU A 1 94 ? -15.572 -0.588 23.420 1.00 75.62 94 GLU A C 1
ATOM 779 O O . GLU A 1 94 ? -16.539 0.103 23.110 1.00 75.62 94 GLU A O 1
ATOM 784 N N . GLU A 1 95 ? -14.387 -0.054 23.733 1.00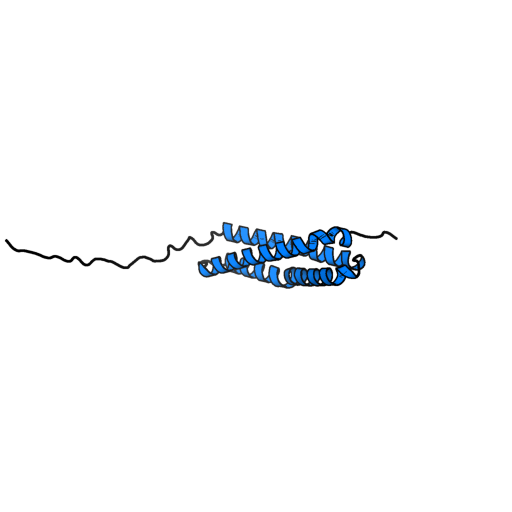 75.56 95 GLU A N 1
ATOM 785 C CA . GLU A 1 95 ? -14.096 1.378 23.733 1.00 75.56 95 GLU A CA 1
ATOM 786 C C . GLU A 1 95 ? -12.750 1.660 23.055 1.00 75.56 95 GLU A C 1
ATOM 788 O O . GLU A 1 95 ? -11.758 0.944 23.232 1.00 75.56 95 GLU A O 1
ATOM 793 N N . ILE A 1 96 ? -12.700 2.739 22.277 1.00 76.69 96 ILE A N 1
ATOM 794 C CA . ILE A 1 96 ? -11.495 3.188 21.578 1.00 76.69 96 ILE A CA 1
ATOM 795 C C . ILE A 1 96 ? -11.126 4.552 22.125 1.00 76.69 96 ILE A C 1
ATOM 797 O O . ILE A 1 96 ? -11.937 5.460 22.103 1.00 76.69 96 ILE A O 1
ATOM 801 N N . GLU A 1 97 ? -9.900 4.732 22.590 1.00 78.75 97 GLU A N 1
ATOM 802 C CA . GLU A 1 97 ? -9.438 6.044 23.043 1.00 78.75 97 GLU A CA 1
ATOM 803 C C . GLU A 1 97 ? -9.209 6.989 21.847 1.00 78.75 97 GLU A C 1
ATOM 805 O O . GLU A 1 97 ? -8.809 6.570 20.753 1.00 78.75 97 GLU A O 1
ATOM 810 N N . ALA A 1 98 ? -9.442 8.290 22.040 1.00 74.94 98 ALA A N 1
ATOM 811 C CA . ALA A 1 98 ? -9.310 9.283 20.972 1.00 74.94 98 ALA A CA 1
ATOM 812 C C . ALA A 1 98 ? -7.874 9.352 20.419 1.00 74.94 98 ALA A C 1
ATOM 814 O O . ALA A 1 98 ? -7.676 9.542 19.219 1.00 74.94 98 ALA A O 1
ATOM 815 N N . GLU A 1 99 ? -6.878 9.160 21.279 1.00 75.38 99 GLU A N 1
ATOM 816 C CA . GLU A 1 99 ? -5.454 9.115 20.959 1.00 75.38 99 GLU A CA 1
ATOM 817 C C . GLU A 1 99 ? -5.126 7.933 20.042 1.00 75.38 99 GLU A C 1
ATOM 819 O O . GLU A 1 99 ? -4.381 8.077 19.070 1.00 75.38 99 GLU A O 1
ATOM 824 N N . VAL A 1 100 ? -5.729 6.773 20.313 1.00 76.94 100 VAL A N 1
ATOM 825 C CA . VAL A 1 100 ? -5.560 5.557 19.512 1.00 76.94 100 VAL A CA 1
ATOM 826 C C . VAL A 1 100 ? -6.157 5.758 18.119 1.00 76.94 100 VAL A C 1
ATOM 828 O O . VAL A 1 100 ? -5.491 5.493 17.119 1.00 76.94 100 VAL A O 1
ATOM 831 N N . SER A 1 101 ? -7.368 6.315 18.044 1.00 77.06 101 SER A N 1
ATOM 832 C CA . SER A 1 101 ? -8.005 6.690 16.776 1.00 77.06 101 SER A CA 1
ATOM 833 C C . SER A 1 101 ? -7.150 7.671 15.960 1.00 77.06 101 SER A C 1
ATOM 835 O O . SER A 1 101 ? -6.874 7.441 14.782 1.00 77.06 101 SER A O 1
ATOM 837 N N . GLN A 1 102 ? -6.652 8.740 16.588 1.00 82.00 102 GLN A N 1
ATOM 838 C CA . GLN A 1 102 ? -5.799 9.725 15.917 1.00 82.00 102 GLN A CA 1
ATOM 839 C C . GLN A 1 102 ? -4.490 9.113 15.410 1.00 82.00 102 GLN A C 1
ATOM 841 O O . GLN A 1 102 ? -4.041 9.444 14.310 1.00 82.00 102 GLN A O 1
ATOM 846 N N . ALA A 1 103 ? -3.888 8.199 16.175 1.00 85.31 103 ALA A N 1
ATOM 847 C CA . ALA A 1 103 ? -2.680 7.499 15.759 1.00 85.31 103 ALA A CA 1
ATOM 848 C C . ALA A 1 103 ? -2.923 6.633 14.512 1.00 85.31 103 ALA A C 1
ATOM 850 O O . ALA A 1 103 ? -2.096 6.621 13.597 1.00 85.31 103 ALA A O 1
ATOM 851 N N . VAL A 1 104 ? -4.064 5.944 14.445 1.00 85.81 104 VAL A N 1
ATOM 852 C CA . VAL A 1 104 ? -4.461 5.111 13.298 1.00 85.81 104 VAL A CA 1
ATOM 853 C C . VAL A 1 104 ? -4.701 5.966 12.062 1.00 85.81 104 VAL A C 1
ATOM 855 O O . VAL A 1 104 ? -4.120 5.689 11.015 1.00 85.81 104 VAL A O 1
ATOM 858 N N . VAL A 1 105 ? -5.457 7.058 12.191 1.00 86.31 105 VAL A N 1
ATOM 859 C CA . VAL A 1 105 ? -5.687 8.019 11.100 1.00 86.31 105 VAL A CA 1
ATOM 860 C C . VAL A 1 105 ? -4.370 8.612 10.598 1.00 86.31 105 VAL A C 1
ATOM 862 O O . VAL A 1 105 ? -4.147 8.718 9.392 1.00 86.31 105 VAL A O 1
ATOM 865 N N . GLY A 1 106 ? -3.455 8.949 11.511 1.00 89.12 106 GLY A N 1
ATOM 866 C CA . GLY A 1 106 ? -2.118 9.424 11.163 1.00 89.12 106 GLY A CA 1
ATOM 867 C C . GLY A 1 106 ? -1.323 8.397 10.352 1.00 89.12 106 GLY A C 1
ATOM 868 O O . GLY A 1 106 ? -0.726 8.744 9.328 1.00 89.12 106 GLY A O 1
ATOM 869 N N . LYS A 1 107 ? -1.352 7.120 10.760 1.00 92.19 107 LYS A N 1
ATOM 870 C CA . LYS A 1 107 ? -0.736 6.019 10.002 1.00 92.19 107 LYS A CA 1
ATOM 871 C C . LYS A 1 107 ? -1.394 5.840 8.635 1.00 92.1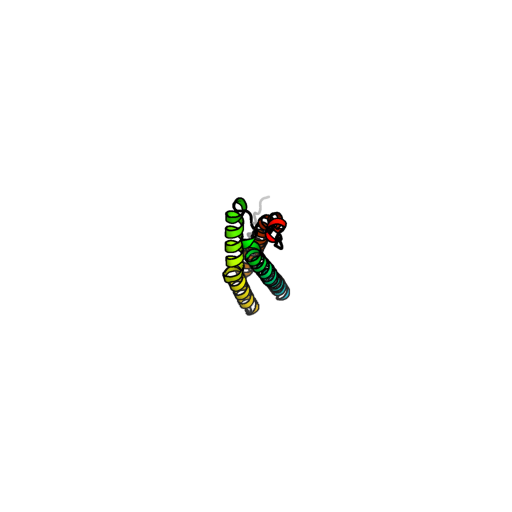9 107 LYS A C 1
ATOM 873 O O . LYS A 1 107 ? -0.680 5.738 7.642 1.00 92.19 107 LYS A O 1
ATOM 878 N N . LEU A 1 108 ? -2.722 5.876 8.565 1.00 92.81 108 LEU A N 1
ATOM 879 C CA . LEU A 1 108 ? -3.484 5.728 7.326 1.00 92.81 108 LEU A CA 1
ATOM 880 C C . LEU A 1 108 ? -3.111 6.820 6.315 1.00 92.81 108 LEU A C 1
ATOM 882 O O . LEU A 1 108 ? -2.732 6.520 5.184 1.00 92.81 108 LEU A O 1
ATOM 886 N N . HIS A 1 109 ? -3.088 8.087 6.734 1.00 93.81 109 HIS A N 1
ATOM 887 C CA . HIS A 1 109 ? -2.641 9.189 5.878 1.00 93.81 109 HIS A CA 1
ATOM 888 C C . HIS A 1 109 ? -1.190 9.039 5.416 1.00 93.81 109 HIS A C 1
ATOM 890 O O . HIS A 1 109 ? -0.889 9.276 4.242 1.00 93.81 109 HIS A O 1
ATOM 896 N N . LYS A 1 110 ? -0.292 8.622 6.316 1.00 95.62 110 LYS A N 1
ATOM 897 C CA . LYS A 1 110 ? 1.115 8.381 5.986 1.00 95.62 110 LYS A CA 1
ATOM 898 C C . LYS A 1 110 ? 1.255 7.285 4.928 1.00 95.62 110 LYS A C 1
ATOM 900 O O . LYS A 1 110 ? 1.908 7.508 3.911 1.00 95.62 110 LYS A O 1
ATOM 905 N N . HIS A 1 111 ? 0.628 6.129 5.135 1.00 95.50 111 HIS A N 1
ATOM 906 C CA . HIS A 1 111 ? 0.708 5.006 4.201 1.00 95.50 111 HIS A CA 1
ATOM 907 C C . HIS A 1 111 ? 0.052 5.331 2.859 1.00 95.50 111 HIS A C 1
ATOM 909 O O . HIS A 1 111 ? 0.660 5.065 1.826 1.00 95.50 111 HIS A O 1
ATOM 915 N N . ARG A 1 112 ? -1.085 6.038 2.846 1.00 95.38 112 ARG A N 1
ATOM 916 C CA . ARG A 1 112 ? -1.694 6.547 1.607 1.00 95.38 112 ARG A CA 1
ATOM 917 C C . ARG A 1 112 ? -0.723 7.425 0.810 1.00 95.38 112 ARG A C 1
ATOM 919 O O . ARG A 1 112 ? -0.587 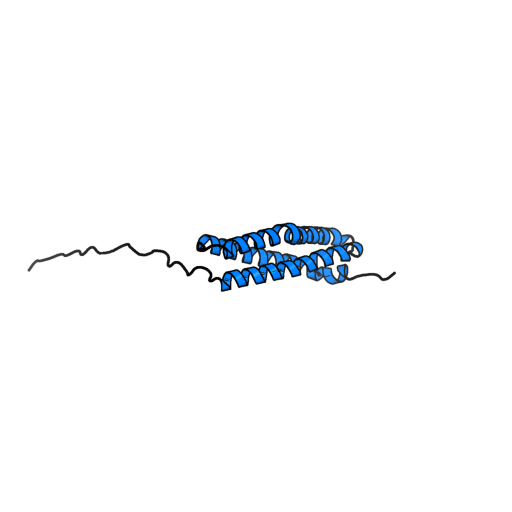7.264 -0.402 1.00 95.38 112 ARG A O 1
ATOM 926 N N . SER A 1 113 ? -0.040 8.355 1.482 1.00 97.12 113 SER A N 1
ATOM 927 C CA . SER A 1 113 ? 0.941 9.238 0.840 1.00 97.12 113 SER A CA 1
ATOM 928 C C . SER A 1 113 ? 2.142 8.463 0.299 1.00 97.12 113 SER A C 1
ATOM 930 O O . SER A 1 113 ? 2.582 8.711 -0.822 1.00 97.12 113 SER A O 1
ATOM 932 N N . ASN A 1 114 ? 2.652 7.505 1.072 1.00 96.88 114 ASN A N 1
ATOM 933 C CA . ASN A 1 114 ? 3.783 6.677 0.670 1.00 96.88 114 ASN A CA 1
ATOM 934 C C . ASN A 1 114 ? 3.438 5.795 -0.535 1.00 96.88 114 ASN A C 1
ATOM 936 O O . ASN A 1 114 ? 4.166 5.806 -1.521 1.00 96.88 114 ASN A O 1
ATOM 940 N N . LEU A 1 115 ? 2.298 5.098 -0.502 1.00 96.69 115 LEU A N 1
ATOM 941 C CA . LEU A 1 115 ? 1.826 4.284 -1.624 1.00 96.69 115 LEU A CA 1
ATOM 942 C C . LEU A 1 115 ? 1.614 5.130 -2.878 1.00 96.69 115 LEU A C 1
ATOM 944 O O . LEU A 1 115 ? 1.972 4.715 -3.976 1.00 96.69 115 LEU A O 1
ATOM 948 N N . ARG A 1 116 ? 1.094 6.354 -2.736 1.00 96.94 116 ARG A N 1
ATOM 949 C CA . ARG A 1 116 ? 1.016 7.295 -3.859 1.00 96.94 116 ARG A CA 1
ATOM 950 C C . ARG A 1 116 ? 2.400 7.614 -4.428 1.00 96.94 116 ARG A C 1
ATOM 952 O O . ARG A 1 116 ? 2.548 7.613 -5.645 1.00 96.94 116 ARG A O 1
ATOM 959 N N . ALA A 1 117 ? 3.393 7.882 -3.583 1.00 97.31 117 ALA A N 1
ATOM 960 C CA . ALA A 1 117 ? 4.754 8.170 -4.033 1.00 97.31 117 ALA A CA 1
ATOM 961 C C . ALA A 1 117 ? 5.385 6.973 -4.766 1.00 97.31 117 ALA A C 1
ATOM 963 O O . ALA A 1 117 ? 5.961 7.159 -5.836 1.00 97.31 117 ALA A O 1
ATOM 964 N N . LEU A 1 118 ? 5.201 5.753 -4.248 1.00 96.75 118 LEU A N 1
ATOM 965 C CA . LEU A 1 118 ? 5.637 4.519 -4.909 1.00 96.75 118 LEU A CA 1
ATOM 966 C C . LEU A 1 118 ? 5.004 4.364 -6.292 1.00 96.75 118 LEU A C 1
ATOM 968 O O . LEU A 1 118 ? 5.704 4.148 -7.277 1.00 96.75 118 LEU A O 1
ATOM 972 N N . LYS A 1 119 ? 3.685 4.557 -6.396 1.00 95.19 119 LYS A N 1
ATOM 973 C CA . LYS A 1 119 ? 2.968 4.480 -7.677 1.00 95.19 119 LYS A CA 1
ATOM 974 C C . LYS A 1 119 ? 3.453 5.514 -8.685 1.00 95.19 119 LYS A C 1
ATOM 976 O O . LYS A 1 119 ? 3.633 5.187 -9.850 1.00 95.19 119 LYS A O 1
ATOM 981 N N . MET A 1 120 ? 3.717 6.742 -8.243 1.00 96.56 120 MET A N 1
ATOM 982 C CA . MET A 1 120 ? 4.241 7.796 -9.119 1.00 96.56 120 MET A CA 1
ATOM 983 C C . MET A 1 120 ? 5.641 7.487 -9.658 1.00 96.56 120 MET A C 1
ATOM 985 O O . MET A 1 120 ? 5.961 7.924 -10.760 1.00 96.56 120 MET A O 1
ATOM 989 N N . ARG A 1 121 ? 6.461 6.745 -8.905 1.00 95.12 121 ARG A N 1
ATOM 990 C CA . ARG A 1 121 ? 7.764 6.243 -9.366 1.00 95.12 121 ARG A CA 1
ATOM 991 C C . ARG A 1 121 ? 7.616 5.050 -10.308 1.00 95.12 121 ARG A C 1
ATOM 993 O O . ARG A 1 121 ? 8.333 4.957 -11.296 1.00 95.12 121 ARG A O 1
ATOM 1000 N N . LEU A 1 122 ? 6.656 4.172 -10.029 1.00 92.88 122 LEU A N 1
ATOM 1001 C CA . LEU A 1 122 ? 6.423 2.957 -10.799 1.00 92.88 122 LEU A CA 1
ATOM 1002 C C . LEU A 1 122 ? 5.755 3.216 -12.163 1.00 92.88 122 LEU A C 1
ATOM 1004 O O . LEU A 1 122 ? 6.145 2.612 -13.157 1.00 92.88 122 LEU A O 1
ATOM 1008 N N . PHE A 1 123 ? 4.752 4.097 -12.237 1.00 92.00 123 PHE A N 1
ATOM 1009 C CA . PHE A 1 123 ? 3.948 4.302 -13.452 1.00 92.00 123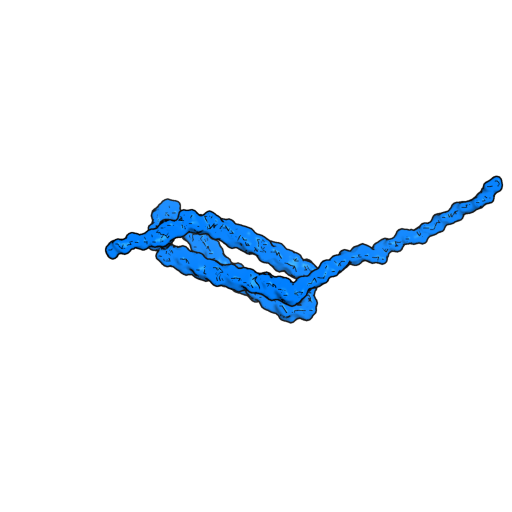 PHE A CA 1
ATOM 1010 C C . PHE A 1 123 ? 4.759 4.681 -14.702 1.00 92.00 123 PHE A C 1
ATOM 1012 O O . PHE A 1 123 ? 4.481 4.115 -1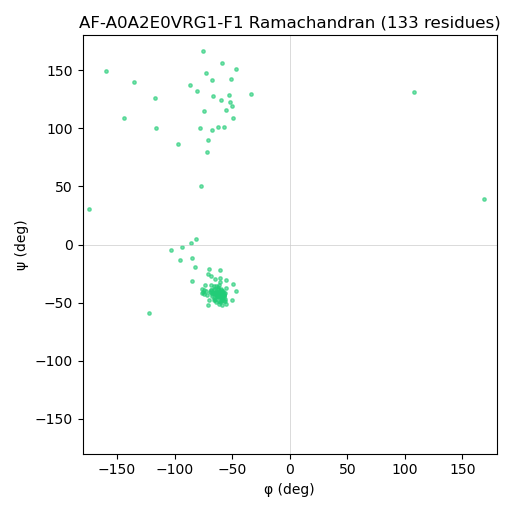5.759 1.00 92.00 123 PHE A O 1
ATOM 1019 N N . PRO A 1 124 ? 5.771 5.567 -14.633 1.00 91.19 124 PRO A N 1
ATOM 1020 C CA . PRO A 1 124 ? 6.630 5.856 -15.782 1.00 91.19 124 PRO A CA 1
ATOM 1021 C C . PRO A 1 124 ? 7.399 4.639 -16.312 1.00 91.19 124 PRO A C 1
ATOM 1023 O O . PRO A 1 124 ? 7.803 4.642 -17.467 1.00 91.19 124 PRO A O 1
ATOM 1026 N N . LEU A 1 125 ? 7.593 3.607 -15.487 1.00 88.06 125 LEU A N 1
ATOM 1027 C CA . LEU A 1 125 ? 8.357 2.404 -15.822 1.00 88.06 125 LEU A CA 1
ATOM 1028 C C . LEU A 1 125 ? 7.471 1.275 -16.364 1.00 88.06 125 LEU A C 1
ATOM 1030 O O . LEU A 1 125 ? 7.976 0.217 -16.734 1.00 88.06 125 LEU A O 1
ATOM 1034 N N . PHE A 1 126 ? 6.151 1.478 -16.426 1.00 88.62 126 PHE A N 1
ATOM 1035 C CA . PHE A 1 126 ? 5.218 0.465 -16.916 1.00 88.62 126 PHE A CA 1
ATOM 1036 C C . PHE A 1 126 ? 5.551 0.015 -18.338 1.00 88.62 126 PHE A C 1
ATOM 1038 O O . PHE A 1 126 ? 5.560 -1.187 -18.587 1.00 88.62 126 PHE A O 1
ATOM 1045 N N . SER A 1 127 ? 5.851 0.941 -19.256 1.00 84.44 127 SER A N 1
ATOM 1046 C CA . SER A 1 127 ? 6.182 0.596 -20.647 1.00 84.44 127 SER A CA 1
ATOM 1047 C C . SER A 1 127 ? 7.345 -0.386 -20.732 1.00 84.44 127 SER A C 1
ATOM 1049 O O . SER A 1 127 ? 7.275 -1.343 -21.498 1.00 84.44 127 SER A O 1
ATOM 1051 N N . GLU A 1 128 ? 8.367 -0.180 -19.907 1.00 83.00 128 GLU A N 1
ATOM 1052 C CA . GLU A 1 128 ? 9.577 -1.001 -19.871 1.00 83.00 128 GLU A CA 1
ATOM 1053 C C . GLU A 1 128 ? 9.300 -2.372 -19.250 1.00 83.00 128 GLU A C 1
ATOM 1055 O O . GLU A 1 128 ? 9.741 -3.398 -19.759 1.00 83.00 128 GLU A O 1
ATOM 1060 N N . LEU A 1 129 ? 8.489 -2.412 -18.191 1.00 81.38 129 LEU A N 1
ATOM 1061 C CA . LEU A 1 129 ? 8.076 -3.658 -17.541 1.00 81.38 129 LEU A CA 1
ATOM 1062 C C . LEU A 1 129 ? 7.149 -4.513 -18.428 1.00 81.38 129 LEU A C 1
ATOM 1064 O O . LEU A 1 129 ? 7.144 -5.738 -18.303 1.00 81.38 129 LEU A O 1
ATOM 1068 N N . PHE A 1 130 ? 6.392 -3.893 -19.342 1.00 75.94 130 PHE A N 1
ATOM 1069 C CA . PHE A 1 130 ? 5.529 -4.574 -20.316 1.00 75.94 130 PHE A CA 1
ATOM 1070 C C . PHE A 1 130 ? 6.248 -5.019 -21.599 1.00 75.94 130 PHE A C 1
ATOM 1072 O O . PHE A 1 130 ? 5.651 -5.773 -22.372 1.00 75.94 130 PHE A O 1
ATOM 1079 N N . HIS A 1 131 ? 7.487 -4.582 -21.853 1.00 66.50 131 HIS A N 1
ATOM 1080 C CA . HIS A 1 131 ? 8.218 -4.949 -23.069 1.00 66.50 131 HIS A CA 1
ATOM 1081 C C . HIS A 1 131 ? 8.665 -6.418 -23.035 1.00 66.50 131 HIS A C 1
ATOM 1083 O O . HIS A 1 131 ? 9.818 -6.745 -22.791 1.00 66.50 131 HIS A O 1
ATOM 1089 N N . CYS A 1 132 ? 7.751 -7.336 -23.335 1.00 53.09 132 CYS A N 1
ATOM 1090 C CA . CYS A 1 132 ? 8.120 -8.664 -23.806 1.00 53.09 132 CYS A CA 1
ATOM 1091 C C . CYS A 1 132 ? 8.513 -8.549 -25.282 1.00 53.09 132 CYS A C 1
ATOM 1093 O O . CYS A 1 132 ? 7.642 -8.526 -26.153 1.00 53.09 132 CYS A O 1
ATOM 1095 N N . GLU A 1 133 ? 9.812 -8.512 -25.589 1.00 50.56 133 GLU A N 1
ATOM 1096 C CA . GLU A 1 133 ? 10.252 -8.935 -26.921 1.00 50.56 133 GLU A CA 1
ATOM 1097 C C . GLU A 1 133 ? 9.872 -10.416 -27.072 1.00 50.56 133 GLU A C 1
ATOM 1099 O O . GLU A 1 133 ? 10.531 -11.297 -26.520 1.00 50.56 133 GLU A O 1
ATOM 1104 N N . ILE A 1 134 ? 8.781 -10.704 -27.788 1.00 46.41 134 ILE A N 1
ATOM 1105 C CA . ILE A 1 134 ? 8.492 -12.061 -28.260 1.00 46.41 134 ILE A CA 1
ATOM 1106 C C . ILE A 1 134 ? 9.578 -12.377 -29.295 1.00 46.41 134 ILE A C 1
ATOM 1108 O O . ILE A 1 134 ? 9.506 -11.900 -30.428 1.00 46.41 134 ILE A O 1
ATOM 1112 N N . ARG A 1 135 ? 10.613 -13.106 -28.874 1.00 40.00 135 ARG A N 1
ATOM 1113 C CA . ARG A 1 135 ? 11.631 -13.680 -29.760 1.00 40.00 135 ARG A CA 1
ATOM 1114 C C . ARG A 1 135 ? 11.206 -15.049 -30.262 1.00 40.00 135 ARG A C 1
ATOM 1116 O O . ARG A 1 135 ? 10.662 -15.826 -29.446 1.00 40.00 135 ARG A O 1
#

Mean predicted aligned error: 10.89 Å

Radius of gyration: 26.09 Å; Cα contacts (8 Å, |Δi|>4): 69; chains: 1; bounding box: 43×73×81 Å

pLDDT: mean 79.61, std 19.76, range [32.25, 97.31]

Nearest PDB structures (foldseek):
  1vei-assembly1_A  TM=3.974E-01  e=8.165E+00  Mycolicibacterium smegmatis

Foldseek 3Di:
DDDDDDDDDDPPVPDPPPPQPPDPDLVNLVVLLVVLVVVLVVLVVVLVLLVQLQVQADPVCNVVSVVLNVVSVCCNPPVSVVLNVLSVVQSPDPDDHPVSVVVNVVVSVVVVVVVVVSCVSCVVCSVRSPDDPPD

Solvent-accessible surface area (backbone atoms only — not comparable to full-atom values): 8130 Å² total; per-residue (Å²): 136,88,89,82,90,78,88,78,89,72,87,75,84,86,73,84,63,75,77,75,70,74,58,80,51,71,69,54,55,49,53,52,48,54,51,51,53,51,48,51,56,52,38,51,50,50,44,53,50,47,66,71,12,60,87,46,46,56,79,87,50,42,67,60,51,54,49,49,45,51,54,38,42,46,38,58,74,46,51,47,55,55,48,52,52,54,48,55,58,53,72,72,43,96,73,69,56,66,68,59,53,51,52,49,52,53,49,51,54,50,52,55,52,49,53,50,54,52,48,66,64,46,59,80,46,45,69,43,42,64,45,70,80,86,122